Protein AF-A0A7L6N372-F1 (afdb_monomer_lite)

Structure (mmCIF, N/CA/C/O backbone):
data_AF-A0A7L6N372-F1
#
_entry.id   AF-A0A7L6N372-F1
#
loop_
_atom_site.group_PDB
_atom_site.id
_atom_site.type_symbol
_atom_site.label_atom_id
_atom_site.label_alt_id
_atom_site.label_comp_id
_atom_site.label_asym_id
_atom_site.label_entity_id
_atom_site.label_seq_id
_atom_site.pdbx_PDB_ins_code
_atom_site.Cartn_x
_atom_site.Cartn_y
_atom_site.Cartn_z
_atom_site.occupancy
_atom_site.B_iso_or_equiv
_atom_site.auth_seq_id
_atom_site.auth_comp_id
_atom_site.auth_asym_id
_atom_site.auth_atom_id
_atom_site.pdbx_PDB_model_num
ATOM 1 N N . MET A 1 1 ? 0.580 12.801 14.031 1.00 81.12 1 MET A N 1
ATOM 2 C CA . MET A 1 1 ? 0.288 11.532 13.353 1.00 81.12 1 MET A CA 1
ATOM 3 C C . MET A 1 1 ? -0.296 10.606 14.386 1.00 81.12 1 MET A C 1
ATOM 5 O O . MET A 1 1 ? 0.289 10.490 15.462 1.00 81.12 1 MET A O 1
ATOM 9 N N . ASP A 1 2 ? -1.449 10.027 14.082 1.00 89.75 2 ASP A N 1
ATOM 10 C CA . ASP A 1 2 ? -2.092 9.032 14.934 1.00 89.75 2 ASP A CA 1
ATOM 11 C C . ASP A 1 2 ? -1.169 7.848 15.263 1.00 89.75 2 ASP A C 1
ATOM 13 O O . ASP A 1 2 ? -0.276 7.496 14.483 1.00 89.75 2 ASP A O 1
ATOM 17 N N . LYS A 1 3 ? -1.394 7.213 16.420 1.00 91.50 3 LYS A N 1
ATOM 18 C CA . LYS A 1 3 ? -0.608 6.059 16.875 1.00 91.50 3 LYS A CA 1
ATOM 19 C C . LYS A 1 3 ? -0.639 4.916 15.856 1.00 91.50 3 LYS A C 1
ATOM 21 O O . LYS A 1 3 ? 0.393 4.296 15.626 1.00 91.50 3 LYS A O 1
ATOM 26 N N . THR A 1 4 ? -1.781 4.675 15.218 1.00 92.75 4 THR A N 1
ATOM 27 C CA . THR A 1 4 ? -1.955 3.639 14.194 1.00 92.75 4 THR A CA 1
ATOM 28 C C . THR A 1 4 ? -1.063 3.897 12.989 1.00 92.75 4 THR A C 1
ATOM 30 O O . THR A 1 4 ? -0.293 3.022 12.593 1.00 92.75 4 THR A O 1
ATOM 33 N N . LEU A 1 5 ? -1.112 5.11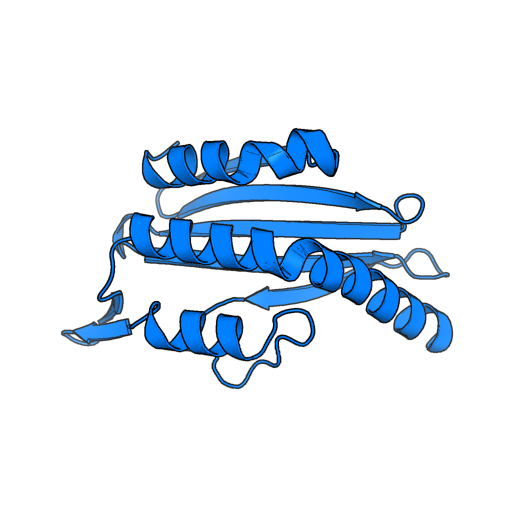2 12.430 1.00 94.31 5 LEU A N 1
ATOM 34 C CA . LEU A 1 5 ? -0.260 5.487 11.300 1.00 94.31 5 LEU A CA 1
ATOM 35 C C . LEU A 1 5 ? 1.221 5.486 11.683 1.00 94.31 5 LEU A C 1
ATOM 37 O O . LEU A 1 5 ? 2.044 5.086 10.867 1.00 94.31 5 LEU A O 1
ATOM 41 N N . LYS A 1 6 ? 1.563 5.851 12.925 1.00 95.44 6 LYS A N 1
ATOM 42 C CA . LYS A 1 6 ? 2.940 5.746 13.414 1.00 95.44 6 LYS A CA 1
ATOM 43 C C . LYS A 1 6 ? 3.426 4.296 13.475 1.00 95.44 6 LYS A C 1
ATOM 45 O O . LYS A 1 6 ? 4.528 4.011 13.025 1.00 95.44 6 LYS A O 1
ATOM 50 N N . THR A 1 7 ? 2.603 3.373 13.970 1.00 96.50 7 THR A N 1
ATOM 51 C CA . THR A 1 7 ? 2.945 1.943 13.994 1.00 96.50 7 THR A CA 1
ATOM 52 C C . THR A 1 7 ? 3.088 1.368 12.586 1.00 96.50 7 THR A C 1
ATOM 54 O O . THR A 1 7 ? 4.036 0.633 12.323 1.00 96.50 7 THR A O 1
ATOM 57 N N . ILE A 1 8 ? 2.197 1.736 11.660 1.00 96.50 8 ILE A N 1
ATOM 58 C CA . ILE A 1 8 ? 2.338 1.380 10.239 1.00 96.50 8 ILE A CA 1
ATOM 59 C C . ILE A 1 8 ? 3.651 1.935 9.683 1.00 96.50 8 ILE A C 1
ATOM 61 O O . ILE A 1 8 ? 4.338 1.235 8.937 1.00 96.50 8 ILE A O 1
ATOM 65 N N . GLU A 1 9 ? 4.007 3.168 10.061 1.00 96.06 9 GLU A N 1
ATOM 66 C CA . GLU A 1 9 ? 5.235 3.802 9.599 1.00 96.06 9 GLU A CA 1
ATOM 67 C C . GLU A 1 9 ? 6.477 2.990 9.987 1.00 96.06 9 GLU A C 1
ATOM 69 O O . GLU A 1 9 ? 7.344 2.713 9.151 1.00 96.06 9 GLU A O 1
ATOM 74 N N . ASP A 1 10 ? 6.521 2.564 11.248 1.00 96.38 10 ASP A N 1
ATOM 75 C CA . ASP A 1 10 ? 7.619 1.786 11.810 1.00 96.38 10 ASP A CA 1
ATOM 76 C C . ASP A 1 10 ? 7.700 0.384 11.163 1.00 96.38 10 ASP A C 1
ATOM 78 O O . ASP A 1 10 ? 8.781 -0.038 10.732 1.00 96.38 10 ASP A O 1
ATOM 82 N N . GLU A 1 11 ? 6.559 -0.296 10.978 1.00 97.38 11 GLU A N 1
ATOM 83 C CA . GLU A 1 11 ? 6.459 -1.608 10.308 1.00 97.38 11 GLU A CA 1
ATOM 84 C C . GLU A 1 11 ? 6.889 -1.593 8.833 1.00 97.38 11 GLU A C 1
ATOM 86 O O . GLU A 1 11 ? 7.332 -2.616 8.290 1.00 97.38 11 GLU A O 1
ATOM 91 N N . LEU A 1 12 ? 6.760 -0.442 8.168 1.00 97.06 12 LEU A N 1
ATOM 92 C CA . LEU A 1 12 ? 7.127 -0.231 6.766 1.00 97.06 12 LEU A CA 1
ATOM 93 C C . LEU A 1 12 ? 8.432 0.551 6.581 1.00 97.06 12 LEU A C 1
ATOM 95 O O . LEU A 1 12 ? 8.799 0.872 5.450 1.00 97.06 12 LEU A O 1
ATOM 99 N N . SER A 1 13 ? 9.190 0.799 7.649 1.00 96.31 13 SER A N 1
ATOM 100 C CA . SER A 1 13 ? 10.498 1.472 7.581 1.00 96.31 13 SER A CA 1
ATOM 101 C C . SER A 1 13 ? 11.488 0.786 6.624 1.00 96.31 13 SER A C 1
ATOM 103 O O . SER A 1 13 ? 12.309 1.447 5.982 1.00 96.31 13 SER A O 1
ATOM 105 N N . TRP A 1 14 ? 11.368 -0.532 6.437 1.00 97.25 14 TRP A N 1
ATOM 106 C CA . TRP A 1 14 ? 12.155 -1.293 5.462 1.00 97.25 14 TRP A CA 1
ATOM 107 C C . TRP A 1 14 ? 11.902 -0.860 4.009 1.00 97.25 14 TRP A C 1
ATOM 109 O O . TRP A 1 14 ? 12.818 -0.945 3.197 1.00 97.25 14 TRP A O 1
ATOM 119 N N . LEU A 1 15 ? 10.728 -0.314 3.659 1.00 96.75 15 LEU A N 1
ATOM 120 C CA . LEU A 1 15 ? 10.492 0.248 2.320 1.00 96.75 15 LEU A CA 1
ATOM 121 C C . LEU A 1 15 ? 11.429 1.428 2.034 1.00 96.75 15 LEU A C 1
ATOM 123 O O . LEU A 1 15 ? 11.914 1.587 0.913 1.00 96.75 15 LEU A O 1
ATOM 127 N N . ILE A 1 16 ? 11.717 2.243 3.049 1.00 95.25 16 ILE A N 1
ATOM 128 C CA . ILE A 1 16 ? 12.640 3.378 2.933 1.00 95.25 16 ILE A CA 1
ATOM 129 C C . ILE A 1 16 ? 14.062 2.855 2.718 1.00 95.25 16 ILE A C 1
ATOM 131 O O . ILE A 1 16 ? 14.760 3.302 1.808 1.00 95.25 16 ILE A O 1
ATOM 135 N N . LYS A 1 17 ? 14.475 1.868 3.518 1.00 95.38 17 LYS A N 1
ATOM 136 C CA . LYS A 1 17 ? 15.829 1.303 3.478 1.00 95.38 17 LYS A CA 1
ATOM 137 C C . LYS A 1 17 ? 16.106 0.511 2.197 1.00 95.38 17 LYS A C 1
ATOM 139 O O . LYS A 1 17 ? 17.109 0.753 1.529 1.00 95.38 17 LYS A O 1
ATOM 144 N N . ASP A 1 18 ? 15.213 -0.407 1.848 1.00 96.69 18 ASP A N 1
ATOM 145 C CA . ASP A 1 18 ? 15.469 -1.430 0.833 1.00 96.69 18 ASP A CA 1
ATOM 146 C C . ASP A 1 18 ? 14.967 -1.000 -0.553 1.00 96.69 18 ASP A C 1
ATOM 148 O O . ASP A 1 18 ? 15.546 -1.373 -1.574 1.00 96.69 18 ASP A O 1
ATOM 152 N N . TYR A 1 19 ? 13.921 -0.166 -0.600 1.00 96.06 19 TYR A N 1
ATOM 153 C CA . TYR A 1 19 ? 13.275 0.277 -1.843 1.00 96.06 19 TYR A CA 1
ATOM 154 C C . TYR A 1 19 ? 13.393 1.783 -2.086 1.00 96.06 19 TYR A C 1
ATOM 156 O O . TYR A 1 19 ? 12.834 2.290 -3.060 1.00 96.06 19 TYR A O 1
ATOM 164 N N . LYS A 1 20 ? 14.157 2.498 -1.246 1.00 95.75 20 LYS A N 1
ATOM 165 C CA . LYS A 1 20 ? 14.366 3.953 -1.337 1.00 95.75 20 LYS A CA 1
ATOM 166 C C . LYS A 1 20 ? 13.046 4.725 -1.372 1.00 95.75 20 LYS A C 1
ATOM 168 O O . LYS A 1 20 ? 12.932 5.731 -2.074 1.00 95.75 20 LYS A O 1
ATOM 173 N N . ALA A 1 21 ? 12.040 4.222 -0.656 1.00 96.88 21 ALA A N 1
ATOM 174 C CA . ALA A 1 21 ? 10.752 4.882 -0.577 1.00 96.88 21 ALA A CA 1
ATOM 175 C C . ALA A 1 21 ? 10.887 6.239 0.127 1.00 96.88 21 ALA A C 1
ATOM 177 O O . ALA A 1 21 ? 11.619 6.366 1.107 1.00 96.88 21 ALA A O 1
ATOM 178 N N . THR A 1 22 ? 10.150 7.241 -0.341 1.00 97.12 22 THR A N 1
ATOM 179 C CA . THR A 1 22 ? 9.959 8.508 0.381 1.00 97.12 22 THR A CA 1
ATOM 180 C C . THR A 1 22 ? 8.563 8.549 0.976 1.00 97.12 22 THR A C 1
ATOM 182 O O . THR A 1 22 ? 7.630 8.068 0.334 1.00 97.12 22 THR A O 1
ATOM 185 N N . THR A 1 23 ? 8.394 9.154 2.147 1.00 96.12 23 THR A N 1
ATOM 186 C CA . THR A 1 23 ? 7.090 9.259 2.811 1.00 96.12 23 THR A CA 1
ATOM 187 C C . THR A 1 23 ? 6.531 10.677 2.760 1.00 96.12 23 THR A C 1
ATOM 189 O O . THR A 1 23 ? 7.278 11.654 2.801 1.00 96.12 23 THR A O 1
ATOM 192 N N . ASP A 1 24 ? 5.207 10.800 2.668 1.00 95.50 24 ASP A N 1
ATOM 193 C CA . ASP A 1 24 ? 4.505 12.045 2.988 1.00 95.50 24 ASP A CA 1
ATOM 194 C C . ASP A 1 24 ? 3.311 11.774 3.896 1.00 95.50 24 ASP A C 1
ATOM 196 O O . ASP A 1 24 ? 2.629 10.758 3.762 1.00 95.50 24 ASP A O 1
ATOM 200 N N . TYR A 1 25 ? 3.077 12.697 4.823 1.00 96.44 25 TYR A N 1
ATOM 201 C CA . TYR A 1 25 ? 1.960 12.656 5.750 1.00 96.44 25 TYR A CA 1
ATOM 202 C C . TYR A 1 25 ? 1.113 13.916 5.587 1.00 96.44 25 TYR A C 1
ATOM 204 O O . TYR A 1 25 ? 1.636 15.035 5.560 1.00 96.44 25 TYR A O 1
ATOM 212 N N . LYS A 1 26 ? -0.205 13.738 5.496 1.00 94.44 26 LYS A N 1
ATOM 213 C CA . LYS A 1 26 ? -1.184 14.823 5.388 1.00 94.44 26 LYS A CA 1
ATOM 214 C C . LYS A 1 26 ? -2.281 14.632 6.419 1.00 94.44 26 LYS A C 1
ATOM 216 O O . LYS A 1 26 ? -2.731 13.518 6.661 1.00 94.44 26 LYS A O 1
ATOM 221 N N . PHE A 1 27 ? -2.733 15.740 6.989 1.00 93.56 27 PHE A N 1
ATOM 222 C CA . PHE A 1 27 ? -3.770 15.757 8.010 1.00 93.56 27 PHE A CA 1
ATOM 223 C C . PHE A 1 27 ? -4.851 16.771 7.652 1.00 93.56 27 PHE A C 1
ATOM 225 O O . PHE A 1 27 ? -4.546 17.918 7.320 1.00 93.56 27 PHE A O 1
ATOM 232 N N . ASN A 1 28 ? -6.112 16.364 7.765 1.00 88.38 28 ASN A N 1
ATOM 233 C CA . ASN A 1 28 ? -7.248 17.272 7.840 1.00 88.38 28 ASN A CA 1
ATOM 234 C C . ASN A 1 28 ? -8.248 16.790 8.908 1.00 88.38 28 ASN A C 1
ATOM 236 O O . ASN A 1 28 ? -8.091 15.719 9.483 1.00 88.38 28 ASN A O 1
ATOM 240 N N . LYS A 1 29 ? -9.303 17.580 9.154 1.00 85.00 29 LYS A N 1
ATOM 241 C CA . LYS A 1 29 ? -10.312 17.332 10.203 1.00 85.00 29 LYS A CA 1
ATOM 242 C C . LYS A 1 29 ? -10.985 15.946 10.145 1.00 85.00 29 LYS A C 1
ATOM 244 O O . LYS A 1 29 ? -11.530 15.509 11.153 1.00 85.00 29 LYS A O 1
ATOM 249 N N . TYR A 1 30 ? -11.010 15.292 8.987 1.00 85.06 30 TYR A N 1
ATOM 250 C CA . TYR A 1 30 ? -11.740 14.040 8.764 1.00 85.06 30 TYR A CA 1
ATOM 251 C C . TYR A 1 30 ? -10.837 12.867 8.371 1.00 85.06 30 TYR A C 1
ATOM 253 O O . TYR A 1 30 ? -11.260 11.717 8.472 1.00 85.06 30 TYR A O 1
ATOM 261 N N . LEU A 1 31 ? -9.619 13.148 7.910 1.00 90.50 31 LEU A N 1
ATOM 262 C CA . LEU A 1 31 ? -8.758 12.178 7.252 1.00 90.50 31 LEU A CA 1
ATOM 263 C C . LEU A 1 31 ? -7.289 12.461 7.565 1.00 90.50 31 LEU A C 1
ATOM 265 O O . LEU A 1 31 ? -6.788 13.562 7.317 1.00 90.50 31 LEU A O 1
ATOM 269 N N . GLU A 1 32 ? -6.586 11.429 8.021 1.00 94.62 32 GLU A N 1
ATOM 270 C CA . GLU A 1 32 ? -5.128 11.378 7.958 1.00 94.62 32 GLU A CA 1
ATOM 271 C C . GLU A 1 32 ? -4.703 10.521 6.769 1.00 94.62 32 GLU A C 1
ATOM 273 O O . GLU A 1 32 ? -5.346 9.526 6.427 1.00 94.62 32 GLU A O 1
ATOM 278 N N . THR A 1 33 ? -3.618 10.904 6.110 1.00 95.50 33 THR A N 1
ATOM 279 C CA . THR A 1 33 ? -3.056 10.145 4.997 1.00 95.50 33 THR A CA 1
ATOM 280 C C . THR A 1 33 ? -1.567 9.958 5.196 1.00 95.50 33 THR A C 1
ATOM 282 O O . THR A 1 33 ? -0.852 10.938 5.387 1.00 95.50 33 THR A O 1
ATOM 285 N N . LEU A 1 34 ? -1.107 8.713 5.102 1.00 97.12 34 LEU A N 1
ATOM 286 C CA . LEU A 1 34 ? 0.308 8.354 5.051 1.00 97.12 34 LEU A CA 1
ATOM 287 C C . LEU A 1 34 ? 0.592 7.704 3.697 1.00 97.12 34 LEU A C 1
ATOM 289 O O . LEU A 1 34 ? 0.004 6.678 3.357 1.00 97.12 34 LEU A O 1
ATOM 293 N N . ASN A 1 35 ? 1.484 8.307 2.920 1.00 97.56 35 ASN A N 1
ATOM 294 C CA . ASN A 1 35 ? 1.867 7.822 1.602 1.00 97.56 35 ASN A CA 1
ATOM 295 C C . ASN A 1 35 ? 3.322 7.353 1.605 1.00 97.56 35 ASN A C 1
ATOM 297 O O . ASN A 1 35 ? 4.196 8.064 2.096 1.00 97.56 35 ASN A O 1
ATOM 301 N N . TYR A 1 36 ? 3.590 6.221 0.960 1.00 98.12 36 TYR A N 1
ATOM 302 C CA . TYR A 1 36 ? 4.932 5.783 0.574 1.00 98.12 36 TYR A CA 1
ATOM 303 C C . TYR A 1 36 ? 5.073 5.855 -0.933 1.00 98.12 36 TYR A C 1
ATOM 305 O O . TYR A 1 36 ? 4.272 5.253 -1.638 1.00 98.12 36 TYR A O 1
ATOM 313 N N . HIS A 1 37 ? 6.113 6.519 -1.428 1.00 97.94 37 HIS A N 1
ATOM 314 C CA . HIS A 1 37 ? 6.395 6.654 -2.856 1.00 97.94 37 HIS A CA 1
ATOM 315 C C . HIS A 1 37 ? 7.660 5.903 -3.217 1.00 97.94 37 HIS A C 1
ATOM 317 O O . HIS A 1 37 ? 8.722 6.185 -2.668 1.00 97.94 37 HIS A O 1
ATOM 323 N N . ILE A 1 38 ? 7.566 5.013 -4.196 1.00 97.75 38 ILE A N 1
ATOM 324 C CA . ILE A 1 38 ? 8.703 4.300 -4.771 1.00 97.75 38 ILE A CA 1
ATOM 325 C C . ILE A 1 38 ? 8.777 4.667 -6.247 1.00 97.75 38 ILE A C 1
ATOM 327 O O . ILE A 1 38 ? 7.868 4.373 -7.024 1.00 97.75 38 ILE A O 1
ATOM 331 N N . VAL A 1 39 ? 9.872 5.310 -6.645 1.00 96.94 39 VAL A N 1
ATOM 332 C CA . VAL A 1 39 ? 10.112 5.702 -8.037 1.00 96.94 39 VAL A CA 1
ATOM 333 C C . VAL A 1 39 ? 11.180 4.799 -8.638 1.00 96.94 39 VAL A C 1
ATOM 335 O O . VAL A 1 39 ? 12.306 4.740 -8.148 1.00 96.94 39 VAL A O 1
ATOM 338 N N . TYR A 1 40 ? 10.843 4.114 -9.727 1.00 95.00 40 TYR A N 1
ATOM 339 C CA . TYR A 1 40 ? 11.726 3.144 -10.375 1.00 95.00 40 TYR A CA 1
ATOM 340 C C . TYR A 1 40 ? 11.584 3.181 -11.907 1.00 95.00 40 TYR A C 1
ATOM 342 O O . TYR A 1 40 ? 10.941 4.074 -12.464 1.00 95.00 40 TYR A O 1
ATOM 350 N N . GLU A 1 41 ? 12.303 2.297 -12.609 1.00 92.25 41 GLU A N 1
ATOM 351 C CA . GLU A 1 41 ? 12.393 2.276 -14.082 1.00 92.25 41 GLU A CA 1
ATOM 352 C C . GLU A 1 41 ? 12.763 3.643 -14.688 1.00 92.25 41 GLU A C 1
ATOM 354 O O . GLU A 1 41 ? 12.043 4.201 -15.513 1.00 92.25 41 GLU A O 1
ATOM 359 N N . LYS A 1 42 ? 13.891 4.229 -14.259 1.00 91.00 42 LYS A N 1
ATOM 360 C CA . LYS A 1 42 ? 14.355 5.555 -14.726 1.00 91.00 42 LYS A CA 1
ATOM 361 C C . LYS A 1 42 ? 13.287 6.655 -14.569 1.00 91.00 42 LYS A C 1
ATOM 363 O O . LYS A 1 42 ? 13.139 7.506 -15.444 1.00 91.00 42 LYS A O 1
ATOM 368 N N . LYS A 1 43 ? 12.559 6.640 -13.444 1.00 90.31 43 LYS A N 1
ATOM 369 C CA . LYS A 1 43 ? 11.472 7.581 -13.114 1.00 90.31 43 LYS A CA 1
ATOM 370 C C . LYS A 1 43 ? 10.251 7.489 -14.037 1.00 90.31 43 LYS A C 1
ATOM 372 O O . LYS A 1 43 ? 9.518 8.463 -14.175 1.00 90.31 43 LYS A O 1
ATOM 377 N N . LYS A 1 44 ? 10.041 6.339 -14.683 1.00 93.75 44 LYS A N 1
ATOM 378 C CA . LYS A 1 44 ? 8.855 6.091 -15.516 1.00 93.75 44 LYS A CA 1
ATOM 379 C C . LYS A 1 44 ? 7.687 5.506 -14.738 1.00 93.75 44 LYS A C 1
ATOM 381 O O . LYS A 1 44 ? 6.581 5.512 -15.257 1.00 93.75 44 LYS A O 1
ATOM 386 N N . ILE A 1 45 ? 7.933 4.961 -13.551 1.00 96.56 45 ILE A N 1
ATOM 387 C CA . ILE A 1 45 ? 6.881 4.412 -12.703 1.00 96.56 45 ILE A CA 1
ATOM 388 C C . ILE A 1 45 ? 7.050 4.992 -11.309 1.00 96.56 45 ILE A C 1
ATOM 390 O O . ILE A 1 45 ? 8.137 4.918 -10.725 1.00 96.56 45 ILE A O 1
ATOM 394 N N . LYS A 1 46 ? 5.965 5.549 -10.785 1.00 97.81 46 LYS A N 1
ATOM 395 C CA . LYS A 1 46 ? 5.821 5.937 -9.391 1.00 97.81 46 LYS A CA 1
ATOM 396 C C . LYS A 1 46 ? 4.737 5.059 -8.770 1.00 97.81 46 LYS A C 1
ATOM 398 O O . LYS A 1 46 ? 3.569 5.154 -9.123 1.00 97.81 46 LYS A O 1
ATOM 403 N N . LEU A 1 47 ? 5.155 4.183 -7.865 1.00 98.25 47 LEU A N 1
ATOM 404 C CA . LEU A 1 47 ? 4.281 3.355 -7.042 1.00 98.25 47 LEU A CA 1
ATOM 405 C C . LEU A 1 47 ? 3.991 4.093 -5.737 1.00 98.25 47 LEU A C 1
ATOM 407 O O . LEU A 1 47 ? 4.919 4.613 -5.115 1.00 98.25 47 LEU A O 1
ATOM 411 N N . ILE A 1 48 ? 2.727 4.126 -5.328 1.00 98.31 48 ILE A N 1
ATOM 412 C CA . ILE A 1 48 ? 2.283 4.781 -4.102 1.00 98.31 48 ILE A CA 1
ATOM 413 C C . ILE A 1 48 ? 1.489 3.787 -3.256 1.00 98.31 48 ILE A C 1
ATOM 415 O O . ILE A 1 48 ? 0.483 3.252 -3.719 1.00 98.31 48 ILE A O 1
ATOM 419 N N . PHE A 1 49 ? 1.917 3.568 -2.013 1.00 98.06 49 PHE A N 1
ATOM 420 C CA . PHE A 1 49 ? 1.077 2.953 -0.983 1.00 98.06 49 PHE A CA 1
ATOM 421 C C . PHE A 1 49 ? 0.444 4.065 -0.164 1.00 98.06 49 PHE A C 1
ATOM 423 O O . PHE A 1 49 ? 1.150 4.779 0.545 1.00 98.06 49 PHE A O 1
ATOM 430 N N . GLN A 1 50 ? -0.865 4.234 -0.292 1.00 97.38 50 GLN A N 1
ATOM 431 C CA . GLN A 1 50 ? -1.612 5.296 0.365 1.00 97.38 50 GLN A CA 1
ATOM 432 C C . GLN A 1 50 ? -2.515 4.708 1.446 1.00 97.38 50 GLN A C 1
ATOM 434 O O . GLN A 1 50 ? -3.501 4.039 1.143 1.00 97.38 50 GLN A O 1
ATOM 439 N N . PHE A 1 51 ? -2.187 4.993 2.701 1.00 95.69 51 PHE A N 1
ATOM 440 C CA . PHE A 1 51 ? -3.007 4.679 3.862 1.00 95.69 51 PHE A CA 1
ATOM 441 C C . PHE A 1 51 ? -3.925 5.859 4.164 1.00 95.69 51 PHE A C 1
ATOM 443 O O . PHE A 1 51 ? -3.452 6.971 4.389 1.00 95.69 51 PHE A O 1
ATOM 450 N N . LEU A 1 52 ? -5.230 5.613 4.164 1.00 93.50 52 LEU A N 1
ATOM 451 C CA . LEU A 1 52 ? -6.293 6.584 4.400 1.00 93.50 52 LEU A CA 1
ATOM 452 C C . LEU A 1 52 ? -6.964 6.248 5.726 1.00 93.50 52 LEU A C 1
ATOM 454 O O . LEU A 1 52 ? -7.702 5.268 5.804 1.00 93.50 52 LEU A O 1
ATOM 458 N N . MET A 1 53 ? -6.699 7.038 6.763 1.00 91.50 53 MET A N 1
ATOM 459 C CA . MET A 1 53 ? -7.246 6.816 8.097 1.00 91.50 53 MET A CA 1
ATOM 460 C C . MET A 1 53 ? -8.383 7.793 8.379 1.00 91.50 53 MET A C 1
ATOM 462 O O . MET A 1 53 ? -8.175 9.003 8.492 1.00 91.50 53 MET A O 1
ATOM 466 N N . MET A 1 54 ? -9.590 7.257 8.514 1.00 88.38 54 MET A N 1
ATOM 467 C CA . MET A 1 54 ? -10.800 8.004 8.838 1.00 88.38 54 MET A CA 1
ATOM 468 C C . MET A 1 54 ? -11.052 7.883 10.338 1.00 88.38 54 MET A C 1
ATOM 470 O O . MET A 1 54 ? -11.580 6.876 10.802 1.00 88.38 54 MET A O 1
ATOM 474 N N . GLN A 1 55 ? -10.650 8.904 11.102 1.00 79.94 55 GLN A N 1
ATOM 475 C CA . GLN A 1 55 ? -10.688 8.868 12.571 1.00 79.94 55 GLN A CA 1
ATOM 476 C C . GLN A 1 55 ? -12.099 8.625 13.124 1.00 79.94 55 GLN A C 1
ATOM 478 O O . GLN A 1 55 ? -12.272 7.820 14.027 1.00 79.94 55 GLN A O 1
ATOM 483 N N . LYS A 1 56 ? -13.115 9.303 12.574 1.00 79.81 56 LYS A N 1
ATOM 484 C CA . LYS A 1 56 ? -14.499 9.201 13.070 1.00 79.81 56 LYS A CA 1
ATOM 485 C C . LYS A 1 56 ? -15.152 7.853 12.795 1.00 79.81 56 LYS A C 1
ATOM 487 O O . LYS A 1 56 ? -15.956 7.400 13.594 1.00 79.81 56 LYS A O 1
ATOM 492 N N . GLU A 1 57 ? -14.810 7.255 11.662 1.00 76.44 57 GLU A N 1
ATOM 493 C CA . GLU A 1 57 ? -15.347 5.963 11.230 1.00 76.44 57 GLU A CA 1
ATOM 494 C C . GLU A 1 57 ? -14.500 4.795 11.751 1.00 76.44 57 GLU A C 1
ATOM 496 O O . GLU A 1 57 ? -14.710 3.661 11.330 1.00 76.44 57 GLU A O 1
ATOM 501 N N . GLU A 1 58 ? -13.485 5.088 12.576 1.00 82.19 58 GLU A N 1
ATOM 502 C CA . GLU A 1 58 ? -12.510 4.131 13.108 1.00 82.19 58 GLU A CA 1
ATOM 503 C C . GLU A 1 58 ? -12.036 3.124 12.050 1.00 82.19 58 GLU A C 1
ATOM 505 O O . GLU A 1 58 ? -11.928 1.921 12.280 1.00 82.19 58 GLU A O 1
ATOM 510 N N . SER A 1 59 ? -11.739 3.630 10.851 1.00 86.12 59 SER A N 1
ATOM 511 C CA . SER A 1 59 ? -11.358 2.798 9.711 1.00 86.12 59 SER A CA 1
ATOM 512 C C . SER A 1 59 ? -10.098 3.292 9.013 1.00 86.12 59 SER A C 1
ATOM 514 O O . SER A 1 59 ? -9.723 4.466 9.076 1.00 86.12 59 SER A O 1
ATOM 516 N N . LEU A 1 60 ? -9.426 2.350 8.363 1.00 89.88 60 LEU A N 1
ATOM 517 C CA . LEU A 1 60 ? -8.203 2.512 7.607 1.00 89.88 60 LEU A CA 1
ATOM 518 C C . LEU A 1 60 ? -8.343 1.763 6.279 1.00 89.88 60 LEU A C 1
ATOM 520 O O . LEU A 1 60 ? -8.700 0.585 6.230 1.00 89.88 60 LEU A O 1
ATOM 524 N N . VAL A 1 61 ? -8.015 2.442 5.187 1.00 89.81 61 VAL A N 1
ATOM 525 C CA . VAL A 1 61 ? -8.010 1.865 3.839 1.00 89.81 61 VAL A CA 1
ATOM 526 C C . VAL A 1 61 ? -6.619 2.002 3.240 1.00 89.81 61 VAL A C 1
ATOM 528 O O . VAL A 1 61 ? -6.004 3.061 3.349 1.00 89.81 61 VAL A O 1
ATOM 531 N N . LEU A 1 62 ? -6.136 0.957 2.570 1.00 93.06 62 LEU A N 1
ATOM 532 C CA . LEU A 1 62 ? -4.927 1.017 1.753 1.00 93.06 62 LEU A CA 1
ATOM 533 C C . LEU A 1 62 ? -5.303 1.116 0.271 1.00 93.06 62 LEU A C 1
ATOM 535 O O . LEU A 1 62 ? -6.126 0.352 -0.226 1.00 93.06 62 LEU A O 1
ATOM 539 N N . LYS A 1 63 ? -4.651 2.016 -0.462 1.00 95.25 63 LYS A N 1
ATOM 540 C CA . LYS A 1 63 ? -4.625 2.014 -1.926 1.00 95.25 63 LYS A CA 1
ATOM 541 C C . LYS A 1 63 ? -3.216 1.743 -2.434 1.00 95.25 63 LYS A C 1
ATOM 543 O O . LYS A 1 63 ? -2.260 2.360 -1.965 1.00 95.25 63 LYS A O 1
ATOM 548 N N . ILE A 1 64 ? -3.107 0.878 -3.436 1.00 96.94 64 ILE A N 1
ATOM 549 C CA . ILE A 1 64 ? -1.903 0.727 -4.254 1.00 96.94 64 ILE A CA 1
ATOM 550 C C . ILE A 1 64 ? -2.137 1.501 -5.546 1.00 96.94 64 ILE A C 1
ATOM 552 O O . ILE A 1 64 ? -3.071 1.201 -6.287 1.00 96.94 64 ILE A O 1
ATOM 556 N N . ILE A 1 65 ? -1.316 2.512 -5.808 1.00 97.81 65 ILE A N 1
ATOM 557 C CA . ILE A 1 65 ? -1.471 3.396 -6.965 1.00 97.81 65 ILE A CA 1
ATOM 558 C C . ILE A 1 65 ? -0.218 3.312 -7.828 1.00 97.81 65 ILE A C 1
ATOM 560 O O . ILE A 1 65 ? 0.897 3.408 -7.314 1.00 97.81 65 ILE A O 1
ATOM 564 N N . TYR A 1 66 ? -0.395 3.178 -9.137 1.00 97.88 66 TYR A N 1
ATOM 565 C CA . TYR A 1 66 ? 0.680 3.302 -10.113 1.00 97.88 66 TYR A CA 1
ATOM 566 C C . TYR A 1 66 ? 0.443 4.539 -10.965 1.00 97.88 66 TYR A C 1
ATOM 568 O O . TYR A 1 66 ? -0.591 4.659 -11.610 1.00 97.88 66 TYR A O 1
ATOM 576 N N . ASP A 1 67 ? 1.424 5.429 -10.985 1.00 97.06 67 ASP A N 1
ATOM 577 C CA . ASP A 1 67 ? 1.542 6.521 -11.943 1.00 97.06 67 ASP A CA 1
ATOM 578 C C . ASP A 1 67 ? 2.621 6.128 -12.960 1.00 97.06 67 ASP A C 1
ATOM 580 O O . ASP A 1 67 ? 3.812 6.015 -12.632 1.00 97.06 67 ASP A O 1
ATOM 584 N N . VAL A 1 68 ? 2.172 5.785 -14.167 1.00 96.50 68 VAL A N 1
ATOM 585 C CA . VAL A 1 68 ? 2.981 5.182 -15.226 1.00 96.50 68 VAL A CA 1
ATOM 586 C C . VAL A 1 68 ? 3.132 6.170 -16.371 1.00 96.50 68 VAL A C 1
ATOM 588 O O . VAL A 1 68 ? 2.169 6.525 -17.039 1.00 96.50 68 VAL A O 1
ATOM 591 N N . LYS A 1 69 ? 4.373 6.561 -16.648 1.00 93.25 69 LYS A N 1
ATOM 592 C CA . LYS A 1 69 ? 4.699 7.502 -17.714 1.00 93.25 69 LYS A CA 1
ATOM 593 C C . LYS A 1 69 ? 4.951 6.799 -19.039 1.00 93.25 69 LYS A C 1
ATOM 595 O O . LYS A 1 69 ? 5.933 6.056 -19.142 1.00 93.25 69 LYS A O 1
ATOM 600 N N . ASP A 1 70 ? 4.150 7.067 -20.061 1.00 88.06 70 ASP A N 1
ATOM 601 C CA . ASP A 1 70 ? 4.244 6.428 -21.375 1.00 88.06 70 ASP A CA 1
ATOM 602 C C . ASP A 1 70 ? 5.424 6.929 -22.246 1.00 88.06 70 ASP A C 1
ATOM 604 O O . ASP A 1 70 ? 6.395 7.516 -21.751 1.00 88.06 70 ASP A O 1
ATOM 608 N N . ALA A 1 71 ? 5.457 6.534 -23.527 1.00 84.75 71 ALA A N 1
ATOM 609 C CA . ALA A 1 71 ? 6.514 6.938 -24.461 1.00 84.75 71 ALA A CA 1
ATOM 610 C C . ALA A 1 71 ? 6.410 8.420 -24.868 1.00 84.75 71 ALA A C 1
ATOM 612 O O . ALA A 1 71 ? 7.441 9.064 -25.075 1.00 84.75 71 ALA A O 1
ATOM 613 N N . GLN A 1 72 ? 5.190 8.956 -24.904 1.00 86.62 72 GLN A N 1
ATOM 614 C CA . GLN A 1 72 ? 4.863 10.343 -25.230 1.00 86.62 72 GLN A CA 1
ATOM 615 C C . GLN A 1 72 ? 5.001 11.285 -24.026 1.00 86.62 72 GLN A C 1
ATOM 617 O O . GLN A 1 72 ? 4.920 12.500 -24.177 1.00 86.62 72 GLN A O 1
ATOM 622 N N . ARG A 1 73 ? 5.356 10.736 -22.855 1.00 83.94 73 ARG A N 1
ATOM 623 C CA . ARG A 1 73 ? 5.524 11.423 -21.567 1.00 83.94 73 ARG A CA 1
ATOM 624 C C . ARG A 1 73 ? 4.203 11.773 -20.879 1.00 83.94 73 ARG A C 1
ATOM 626 O O . ARG A 1 73 ? 4.250 12.570 -19.940 1.00 83.94 73 ARG A O 1
ATOM 633 N N . GLU A 1 74 ? 3.102 11.147 -21.274 1.00 89.94 74 GLU A N 1
ATOM 634 C CA . GLU A 1 74 ? 1.823 11.235 -20.572 1.00 89.94 74 GLU A CA 1
ATOM 635 C C . GLU A 1 74 ? 1.805 10.287 -19.370 1.00 89.94 74 GLU A C 1
ATOM 637 O O . GLU A 1 74 ? 2.510 9.274 -19.349 1.00 89.94 74 GLU A O 1
ATOM 642 N N . ASN A 1 75 ? 1.038 10.651 -18.344 1.00 92.88 75 ASN A N 1
ATOM 643 C CA . ASN A 1 75 ? 0.932 9.900 -17.098 1.00 92.88 75 ASN A CA 1
ATOM 644 C C . ASN A 1 75 ? -0.399 9.148 -17.052 1.00 92.88 75 ASN A C 1
ATOM 646 O O . ASN A 1 75 ? -1.460 9.753 -17.194 1.00 92.88 75 ASN A O 1
ATOM 650 N N . HIS A 1 76 ? -0.326 7.851 -16.771 1.00 95.25 76 HIS A N 1
ATOM 651 C CA . HIS A 1 76 ? -1.469 6.952 -16.661 1.00 95.25 76 HIS A CA 1
ATOM 652 C C . HIS A 1 76 ? -1.599 6.474 -15.217 1.00 95.25 76 HIS A C 1
ATOM 654 O O . HIS A 1 76 ? -0.672 5.866 -14.674 1.00 95.25 76 HIS A O 1
ATOM 660 N N . LEU A 1 77 ? -2.738 6.780 -14.590 1.00 96.25 77 LEU A N 1
ATOM 661 C CA . LEU A 1 77 ? -3.012 6.455 -13.191 1.00 96.25 77 LEU A CA 1
ATOM 662 C C . LEU A 1 77 ? -3.845 5.179 -13.069 1.00 96.25 77 LEU A C 1
ATOM 664 O O . LEU A 1 77 ? -4.941 5.080 -13.615 1.00 96.25 77 LEU A O 1
ATOM 668 N N . TYR A 1 78 ? -3.340 4.238 -12.276 1.00 95.62 78 TYR A N 1
ATOM 669 C CA . TYR A 1 78 ? -3.997 2.979 -11.950 1.00 95.62 78 TYR A CA 1
ATOM 670 C C . TYR A 1 78 ? -4.158 2.856 -10.438 1.00 95.62 78 TYR A C 1
ATOM 672 O O . TYR A 1 78 ? -3.160 2.755 -9.724 1.00 95.62 78 TYR A O 1
ATOM 680 N N . GLU A 1 79 ? -5.397 2.853 -9.943 1.00 94.62 79 GLU A N 1
ATOM 681 C CA . GLU A 1 79 ? -5.703 2.755 -8.512 1.00 94.62 79 GLU A CA 1
ATOM 68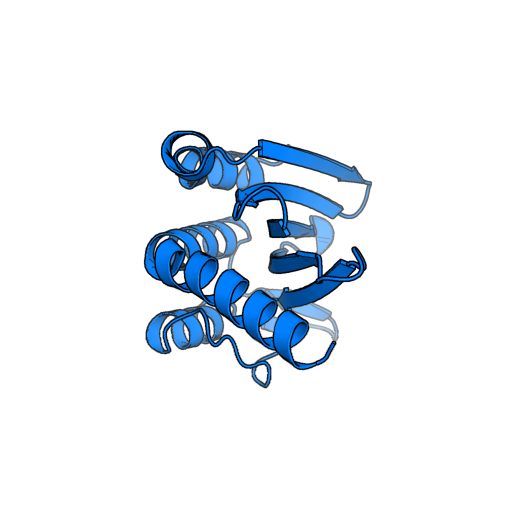2 C C . GLU A 1 79 ?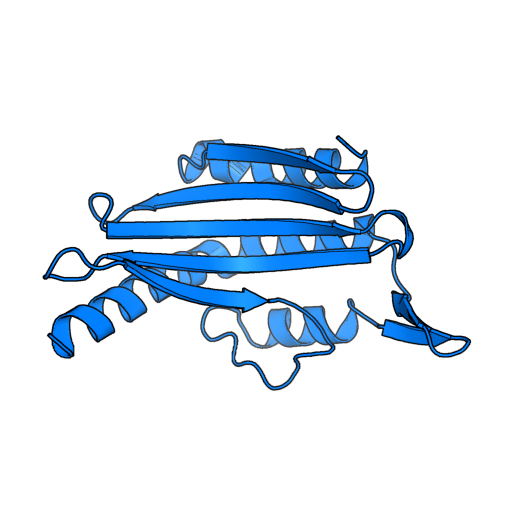 -6.319 1.405 -8.145 1.00 94.62 79 GLU A C 1
ATOM 684 O O . GLU A 1 79 ? -7.333 0.994 -8.706 1.00 94.62 79 GLU A O 1
ATOM 689 N N . PHE A 1 80 ? -5.753 0.767 -7.123 1.00 93.50 80 PHE A N 1
ATOM 690 C CA . PHE A 1 80 ? -6.218 -0.502 -6.579 1.00 93.50 80 PHE A CA 1
ATOM 691 C C . PHE A 1 80 ? -6.480 -0.353 -5.075 1.00 93.50 80 PHE A C 1
ATOM 693 O O . PHE A 1 80 ? -5.555 -0.472 -4.264 1.00 93.50 80 PHE A O 1
ATOM 700 N N . PRO A 1 81 ? -7.716 -0.010 -4.676 1.00 90.31 81 PRO A N 1
ATOM 701 C CA . PRO A 1 81 ? -8.097 0.049 -3.272 1.00 90.31 81 PRO A CA 1
ATOM 702 C C . PRO A 1 81 ? -8.245 -1.363 -2.697 1.00 90.31 81 PRO A C 1
ATOM 704 O O . PRO A 1 81 ? -9.005 -2.172 -3.222 1.00 90.31 81 PRO A O 1
ATOM 707 N N . LEU A 1 82 ? -7.569 -1.637 -1.585 1.00 87.62 82 LEU A N 1
ATOM 708 C CA . LEU A 1 82 ? -7.745 -2.862 -0.814 1.00 87.62 82 LEU A CA 1
ATOM 709 C C . LEU A 1 82 ? -8.914 -2.638 0.146 1.00 87.62 82 LEU A C 1
ATOM 711 O O . LEU A 1 82 ? -8.795 -1.920 1.136 1.00 87.62 82 LEU A O 1
ATOM 715 N N . SER A 1 83 ? -10.073 -3.194 -0.196 1.00 73.44 83 SER A N 1
ATOM 716 C CA . SER A 1 83 ? -11.297 -3.079 0.597 1.00 73.44 83 SER A CA 1
ATOM 717 C C . SER A 1 83 ? -12.215 -4.265 0.334 1.00 73.44 83 SER A C 1
ATOM 719 O O . SER A 1 83 ? -12.418 -4.646 -0.819 1.00 73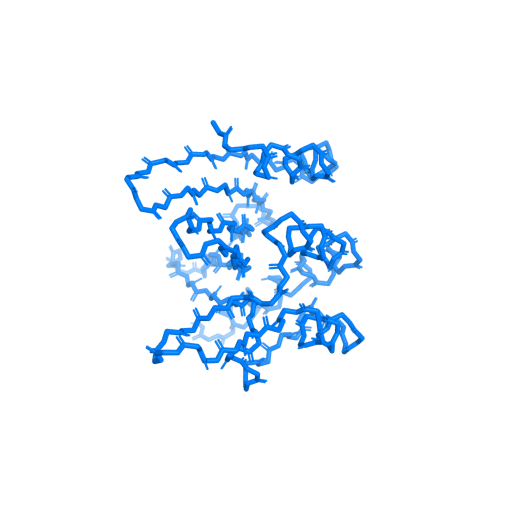.44 83 SER A O 1
ATOM 721 N N . LYS A 1 84 ? -12.852 -4.788 1.389 1.00 68.38 84 LYS A N 1
ATOM 722 C CA . LYS A 1 84 ? -13.854 -5.856 1.271 1.00 68.38 84 LYS A CA 1
ATOM 723 C C . LYS A 1 84 ? -15.077 -5.446 0.445 1.00 68.38 84 LYS A C 1
ATOM 725 O O . LYS A 1 84 ? -15.606 -6.270 -0.289 1.00 68.38 84 LYS A O 1
ATOM 730 N N . ILE A 1 85 ? -15.480 -4.172 0.493 1.00 65.50 85 ILE A N 1
ATOM 731 C CA . ILE A 1 85 ? -16.643 -3.639 -0.250 1.00 65.50 85 ILE A CA 1
ATOM 732 C C . ILE A 1 85 ? -16.408 -3.686 -1.769 1.00 65.50 85 ILE A C 1
ATOM 734 O O . ILE A 1 85 ? -17.348 -3.672 -2.559 1.00 65.50 85 ILE A O 1
ATOM 738 N N . ARG A 1 86 ? -15.144 -3.752 -2.198 1.00 68.50 86 ARG A N 1
ATOM 739 C CA . ARG A 1 86 ? -14.751 -3.793 -3.607 1.00 68.50 86 ARG A CA 1
ATOM 740 C C . ARG A 1 86 ? -14.232 -5.175 -4.015 1.00 68.50 86 ARG A C 1
ATOM 742 O O . ARG A 1 86 ? -13.257 -5.261 -4.750 1.00 68.50 86 ARG A O 1
ATOM 749 N N . SER A 1 87 ? -14.909 -6.241 -3.583 1.00 65.56 87 SER A N 1
ATOM 750 C CA . SER A 1 87 ? -14.557 -7.642 -3.889 1.00 65.56 87 SER A CA 1
ATOM 751 C C . SER A 1 87 ? -14.441 -7.975 -5.375 1.00 65.56 87 SER A C 1
ATOM 753 O O . SER A 1 87 ? -13.757 -8.921 -5.736 1.00 65.56 87 SER A O 1
ATOM 755 N N . ASN A 1 88 ? -15.084 -7.196 -6.245 1.00 74.12 88 ASN A N 1
ATOM 756 C CA . ASN A 1 88 ? -15.048 -7.427 -7.690 1.00 74.12 88 ASN A CA 1
ATOM 757 C C . ASN A 1 88 ? -13.815 -6.807 -8.374 1.00 74.12 88 ASN A C 1
ATOM 759 O O . ASN A 1 88 ? -13.694 -6.899 -9.593 1.00 74.12 88 ASN A O 1
ATOM 763 N N . ILE A 1 89 ? -12.937 -6.119 -7.634 1.00 78.69 89 ILE A N 1
ATOM 764 C CA . ILE A 1 89 ? -11.696 -5.573 -8.190 1.00 78.69 89 ILE A CA 1
ATOM 765 C C . ILE A 1 89 ? -10.636 -6.668 -8.216 1.00 78.69 89 ILE A C 1
ATOM 767 O O . ILE A 1 89 ? -10.254 -7.199 -7.178 1.00 78.69 89 ILE A O 1
ATOM 771 N N . GLU A 1 90 ? -10.106 -6.946 -9.404 1.00 84.69 90 GLU A N 1
ATOM 772 C CA . GLU A 1 90 ? -8.929 -7.795 -9.545 1.00 84.69 90 GLU A CA 1
ATOM 773 C C . GLU A 1 90 ? -7.694 -7.095 -8.962 1.00 84.69 90 GLU A C 1
ATOM 775 O O . GLU A 1 90 ? -7.365 -5.957 -9.316 1.00 84.69 90 GLU A O 1
ATOM 780 N N . LEU A 1 91 ? -6.980 -7.805 -8.089 1.00 90.25 91 LEU A N 1
ATOM 781 C CA . LEU A 1 91 ? -5.700 -7.386 -7.520 1.00 90.25 91 LEU A CA 1
ATOM 782 C C . LEU A 1 91 ? -4.587 -8.298 -8.060 1.00 90.25 91 LEU A C 1
ATOM 784 O O . LEU A 1 91 ? -4.025 -9.086 -7.307 1.00 90.25 91 LEU A O 1
ATOM 788 N N . PRO A 1 92 ? -4.230 -8.208 -9.356 1.00 90.44 92 PRO A N 1
ATOM 789 C CA . PRO A 1 92 ? -3.335 -9.169 -10.020 1.00 90.44 92 PRO A CA 1
ATOM 790 C C . PRO A 1 92 ? -1.903 -9.189 -9.463 1.00 90.44 92 PRO A C 1
ATOM 792 O O . PRO A 1 92 ? -1.109 -10.063 -9.797 1.00 90.44 92 PRO A O 1
ATOM 795 N N . MET A 1 93 ? -1.552 -8.198 -8.646 1.00 95.06 93 MET A N 1
ATOM 796 C CA . MET A 1 93 ? -0.263 -8.077 -7.973 1.00 95.06 93 MET A CA 1
ATOM 797 C C . MET A 1 93 ? -0.256 -8.616 -6.537 1.00 95.06 93 MET A C 1
ATOM 799 O O . MET A 1 93 ? 0.775 -8.524 -5.873 1.00 95.06 93 MET A O 1
ATOM 803 N N . ILE A 1 94 ? -1.395 -9.104 -6.045 1.00 94.06 94 ILE A N 1
ATOM 804 C CA . ILE A 1 94 ? -1.567 -9.694 -4.719 1.00 94.06 94 ILE A CA 1
ATOM 805 C C . ILE A 1 94 ? -1.976 -11.152 -4.919 1.00 94.06 94 ILE A C 1
ATOM 807 O O . ILE A 1 94 ? -2.843 -11.450 -5.734 1.00 94.06 94 ILE A O 1
ATOM 811 N N . ASN A 1 95 ? -1.336 -12.072 -4.201 1.00 92.25 95 ASN A N 1
ATOM 812 C CA . ASN A 1 95 ? -1.701 -13.483 -4.284 1.00 92.25 95 ASN A CA 1
ATOM 813 C C . ASN A 1 95 ? -3.103 -13.753 -3.698 1.00 92.25 95 ASN A C 1
ATOM 815 O O . ASN A 1 95 ? -3.560 -13.043 -2.801 1.00 92.25 95 ASN A O 1
ATOM 819 N N . ASP A 1 96 ? -3.748 -14.826 -4.159 1.00 89.69 96 ASP A N 1
ATOM 820 C CA . ASP A 1 96 ? -5.124 -15.174 -3.774 1.00 89.69 96 ASP A CA 1
ATOM 821 C C . ASP A 1 96 ? -5.307 -15.347 -2.260 1.00 89.69 96 ASP A C 1
ATOM 823 O O . ASP A 1 96 ? -6.334 -14.949 -1.715 1.00 89.69 96 ASP A O 1
ATOM 827 N N . TYR A 1 97 ? -4.303 -15.892 -1.562 1.00 90.75 97 TYR A N 1
ATOM 828 C CA . TYR A 1 97 ? -4.347 -16.052 -0.107 1.00 90.75 97 TYR A CA 1
ATOM 829 C C . TYR A 1 97 ? -4.444 -14.694 0.603 1.00 90.75 97 TYR A C 1
ATOM 831 O O . TYR A 1 97 ? -5.264 -14.521 1.502 1.00 90.75 97 TYR A O 1
ATOM 839 N N . ASP A 1 98 ? -3.628 -13.716 0.209 1.00 91.31 98 ASP A N 1
ATOM 840 C CA . ASP A 1 98 ? -3.641 -12.385 0.815 1.00 91.31 98 ASP A CA 1
ATOM 841 C C . ASP A 1 98 ? -4.869 -11.572 0.362 1.00 91.31 98 ASP A C 1
ATOM 843 O O . ASP A 1 98 ? -5.398 -10.798 1.159 1.00 91.31 98 ASP A O 1
ATOM 847 N N . CYS A 1 99 ? -5.385 -11.792 -0.855 1.00 88.12 99 CYS A N 1
ATOM 848 C CA . CYS A 1 99 ? -6.689 -11.273 -1.285 1.00 88.12 99 CYS A CA 1
ATOM 849 C C . CYS A 1 99 ? -7.812 -11.786 -0.376 1.00 88.12 99 CYS A C 1
ATOM 851 O O . CYS A 1 99 ? -8.570 -10.992 0.182 1.00 88.12 99 CYS A O 1
ATOM 853 N N . GLN A 1 100 ? -7.875 -13.102 -0.161 1.00 85.50 100 GLN A N 1
ATOM 854 C CA . GLN A 1 100 ? -8.850 -13.714 0.736 1.00 85.50 100 GLN A CA 1
ATOM 855 C C . GLN A 1 100 ? -8.689 -13.184 2.161 1.00 85.50 100 GLN A C 1
ATOM 857 O O . GLN A 1 100 ? -9.666 -12.791 2.785 1.00 85.50 100 GLN A O 1
ATOM 862 N N . ARG A 1 101 ? -7.454 -13.054 2.652 1.00 86.38 101 ARG A N 1
ATOM 863 C CA . ARG A 1 101 ? -7.177 -12.488 3.975 1.00 86.38 101 ARG A CA 1
ATOM 864 C C . ARG A 1 101 ? -7.667 -11.048 4.119 1.00 86.38 101 ARG A C 1
ATOM 866 O O . ARG A 1 101 ? -8.170 -10.692 5.180 1.00 86.38 101 ARG A O 1
ATOM 873 N N . ILE A 1 102 ? -7.530 -10.212 3.089 1.00 85.31 102 ILE A N 1
ATOM 874 C CA . ILE A 1 102 ? -8.116 -8.864 3.092 1.00 85.31 102 ILE A CA 1
ATOM 875 C C . ILE A 1 102 ? -9.639 -8.969 3.218 1.00 85.31 102 ILE A C 1
ATOM 877 O O . ILE A 1 102 ? -10.219 -8.241 4.015 1.00 85.31 102 ILE A O 1
ATOM 881 N N . HIS A 1 103 ? -10.290 -9.882 2.497 1.00 80.19 103 HIS A N 1
ATOM 882 C CA . HIS A 1 103 ? -11.739 -10.087 2.597 1.00 80.19 103 HIS A CA 1
ATOM 883 C C . HIS A 1 103 ? -12.201 -10.647 3.947 1.00 80.19 103 HIS A C 1
ATOM 885 O O . HIS A 1 103 ? -13.263 -10.253 4.433 1.00 80.19 103 HIS A O 1
ATOM 891 N N . ASP A 1 104 ? -11.408 -11.524 4.553 1.00 78.38 104 ASP A N 1
ATOM 892 C CA . ASP A 1 104 ? -11.733 -12.174 5.820 1.00 78.38 104 ASP A CA 1
ATOM 893 C C . ASP A 1 104 ? -11.501 -11.238 7.011 1.00 78.38 104 ASP A C 1
ATOM 895 O O . ASP A 1 104 ? -12.315 -11.195 7.929 1.00 78.38 104 ASP A O 1
ATOM 899 N N . VAL A 1 105 ? -10.401 -10.474 7.001 1.00 78.12 105 VAL A N 1
ATOM 900 C CA . VAL A 1 105 ? -10.012 -9.599 8.120 1.00 78.12 105 VAL A CA 1
ATOM 901 C C . VAL A 1 105 ? -10.677 -8.229 8.042 1.00 78.12 105 VAL A C 1
ATOM 903 O O . VAL A 1 105 ? -11.007 -7.657 9.078 1.00 78.12 105 VAL A O 1
ATOM 906 N N . MET A 1 106 ? -10.866 -7.672 6.842 1.00 78.06 106 MET A N 1
ATOM 907 C CA . MET A 1 106 ? -11.463 -6.340 6.666 1.00 78.06 106 MET A CA 1
ATOM 908 C C . MET A 1 106 ? -12.978 -6.442 6.680 1.00 78.06 106 MET A C 1
ATOM 910 O O . MET A 1 106 ? -13.644 -6.154 5.687 1.00 78.06 106 MET A O 1
ATOM 914 N N . ASP A 1 107 ? -13.520 -6.921 7.786 1.00 67.88 107 ASP A N 1
ATOM 915 C CA . ASP A 1 107 ? -14.944 -7.113 7.913 1.00 67.88 107 ASP A CA 1
ATOM 916 C C . ASP A 1 107 ? -15.647 -5.785 8.243 1.00 67.88 107 ASP A C 1
ATOM 918 O O . ASP A 1 107 ? -15.173 -4.972 9.041 1.00 67.88 107 ASP A O 1
ATOM 922 N N . TYR A 1 108 ? -16.731 -5.523 7.515 1.00 73.56 108 TYR A N 1
ATOM 923 C CA . TYR A 1 108 ? -17.523 -4.307 7.631 1.00 73.56 108 TYR A CA 1
ATOM 924 C C . TYR A 1 108 ? -18.982 -4.707 7.788 1.00 73.56 108 TYR A C 1
ATOM 926 O O . TYR A 1 108 ? -19.519 -5.444 6.962 1.00 73.56 108 TYR A O 1
ATOM 934 N N . GLU A 1 109 ? -19.627 -4.161 8.806 1.00 69.50 109 GLU A N 1
ATOM 935 C CA . GLU A 1 109 ? -21.032 -4.389 9.104 1.00 69.50 109 GLU A CA 1
ATOM 936 C C . GLU A 1 109 ? -21.826 -3.096 8.948 1.00 69.50 109 GLU A C 1
ATOM 938 O O . GLU A 1 109 ? -21.316 -1.992 9.149 1.00 69.50 109 GLU A O 1
ATOM 943 N N . VAL A 1 110 ? -23.099 -3.230 8.583 1.00 71.75 110 VAL A N 1
ATOM 944 C CA . VAL A 1 110 ? -24.030 -2.101 8.570 1.00 71.75 110 VAL A CA 1
ATOM 945 C C . VAL A 1 110 ? -24.713 -2.041 9.930 1.00 71.75 110 VAL A C 1
ATOM 947 O O . VAL A 1 110 ? -25.553 -2.882 10.238 1.00 71.75 110 VAL A O 1
ATOM 950 N N . ILE A 1 111 ? -24.370 -1.032 10.728 1.00 70.75 111 ILE A N 1
ATOM 951 C CA . ILE A 1 111 ? -24.977 -0.765 12.037 1.00 70.75 111 ILE A CA 1
ATOM 952 C C . ILE A 1 111 ? -25.679 0.588 11.940 1.00 70.75 111 ILE A C 1
ATOM 954 O O . ILE A 1 111 ? -25.039 1.596 11.644 1.00 70.75 111 ILE A O 1
ATOM 958 N N . ASP A 1 112 ? -26.998 0.609 12.138 1.00 75.31 112 ASP A N 1
ATOM 959 C CA . ASP A 1 112 ? -27.836 1.817 12.041 1.00 75.31 112 ASP A CA 1
ATOM 960 C C . ASP A 1 112 ? -27.691 2.579 10.707 1.00 75.31 112 ASP A C 1
ATOM 962 O O . ASP A 1 112 ? -27.699 3.808 10.652 1.00 75.31 112 ASP A O 1
ATOM 966 N N . GLY A 1 113 ? -27.524 1.845 9.601 1.00 75.81 113 GLY A N 1
ATOM 967 C CA . GLY A 1 113 ? -27.347 2.426 8.265 1.00 75.81 113 GLY A CA 1
ATOM 968 C C . GLY A 1 113 ? -25.948 2.993 7.991 1.00 75.81 113 GLY A C 1
ATOM 969 O O . GLY A 1 113 ? -25.728 3.565 6.924 1.00 75.81 113 GLY A O 1
ATOM 970 N N . GLN A 1 114 ? -24.997 2.819 8.913 1.00 72.00 114 GLN A N 1
ATOM 971 C CA . GLN A 1 114 ? -23.597 3.206 8.744 1.00 72.00 114 GLN A CA 1
ATOM 972 C C . GLN A 1 114 ? -22.721 1.969 8.544 1.00 72.00 114 GLN A C 1
ATOM 974 O O . GLN A 1 114 ? -22.851 0.989 9.275 1.00 72.00 114 GLN A O 1
ATOM 979 N N . ILE A 1 115 ? -21.818 2.020 7.562 1.00 71.44 115 ILE A N 1
ATOM 980 C CA . ILE A 1 115 ? -20.811 0.975 7.352 1.00 71.44 115 ILE A CA 1
ATOM 981 C C . ILE A 1 115 ? -19.716 1.171 8.399 1.00 71.44 115 ILE A C 1
ATOM 983 O O . ILE A 1 115 ? -18.984 2.156 8.343 1.00 71.44 115 ILE A O 1
ATOM 987 N N . LYS A 1 116 ? -19.591 0.228 9.327 1.00 72.31 116 LYS A N 1
ATOM 988 C CA . LYS A 1 116 ? -18.573 0.234 10.378 1.00 72.31 116 LYS A CA 1
ATOM 989 C C . LYS A 1 116 ? -17.635 -0.940 10.193 1.00 72.31 116 LYS A C 1
ATOM 991 O O . LYS A 1 116 ? -18.061 -2.017 9.795 1.00 72.31 116 LYS A O 1
ATOM 996 N N . SER A 1 117 ? -16.356 -0.732 10.474 1.00 77.50 117 SER A N 1
ATOM 997 C CA . SER A 1 117 ? -15.412 -1.844 10.554 1.00 77.50 117 SER A CA 1
ATOM 998 C C . SER A 1 117 ? -15.664 -2.653 11.823 1.00 77.50 117 SER A C 1
ATOM 1000 O O . SER A 1 117 ? -15.855 -2.067 12.887 1.00 77.50 117 SER A O 1
ATOM 1002 N N . THR A 1 118 ? -15.600 -3.978 11.733 1.00 79.69 118 THR A N 1
ATOM 1003 C CA . THR A 1 118 ? -15.660 -4.867 12.905 1.00 79.69 118 THR A CA 1
ATOM 1004 C C . THR A 1 118 ? -14.288 -5.075 13.556 1.00 79.69 118 THR A C 1
ATOM 1006 O O . THR A 1 118 ? -14.195 -5.580 14.674 1.00 79.69 118 THR A O 1
ATOM 1009 N N . VAL A 1 119 ? -13.207 -4.642 12.895 1.00 86.62 119 VAL A N 1
ATOM 1010 C CA . VAL A 1 119 ? -11.827 -4.706 13.403 1.00 86.62 119 VAL A CA 1
ATOM 1011 C C . VAL A 1 119 ? -11.210 -3.319 13.595 1.00 86.62 119 VAL A C 1
ATOM 1013 O O . VAL A 1 119 ? -11.549 -2.365 12.894 1.00 86.62 119 VAL A O 1
ATOM 1016 N N . SER A 1 120 ? -10.255 -3.210 14.522 1.00 89.25 120 SER A N 1
ATOM 1017 C CA . SER A 1 120 ? -9.570 -1.942 14.809 1.00 89.25 120 SER A CA 1
ATOM 1018 C C . SER A 1 120 ? -8.728 -1.443 13.626 1.00 89.25 120 SER A C 1
ATOM 1020 O O . SER A 1 120 ? -8.158 -2.243 12.878 1.00 89.25 120 SER A O 1
ATOM 1022 N N . GLN A 1 121 ? -8.542 -0.123 13.517 1.00 90.25 121 GLN A 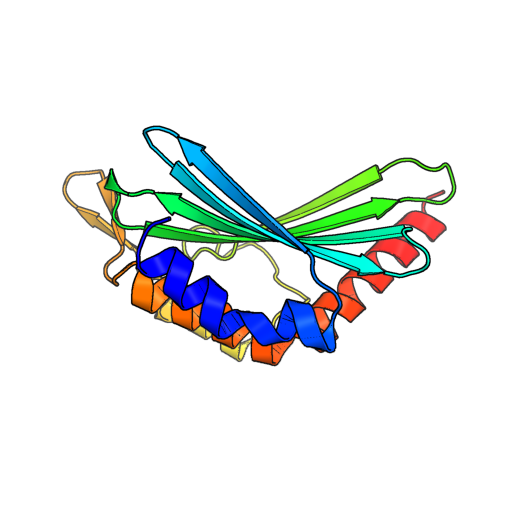N 1
ATOM 1023 C CA . GLN A 1 121 ? -7.651 0.496 12.520 1.00 90.25 121 GLN A CA 1
ATOM 1024 C C . GLN A 1 121 ? -6.227 -0.072 12.567 1.00 90.25 121 GLN A C 1
ATOM 1026 O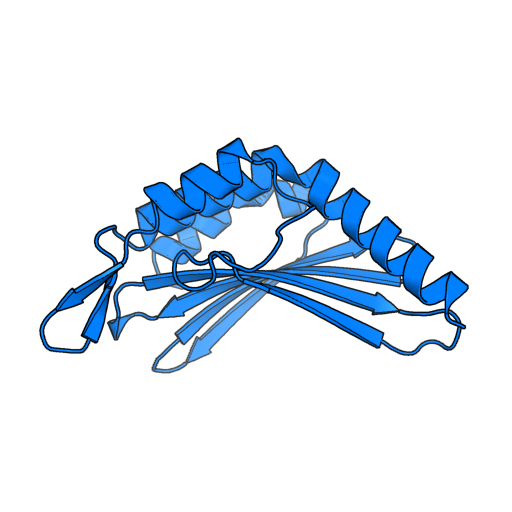 O . GLN A 1 121 ? -5.582 -0.226 11.531 1.00 90.25 121 GLN A O 1
ATOM 1031 N N . LEU A 1 122 ? -5.739 -0.417 13.762 1.00 92.00 122 LEU A N 1
ATOM 1032 C CA . LEU A 1 122 ? -4.424 -1.026 13.931 1.00 92.00 122 LEU A CA 1
ATOM 1033 C C . LEU A 1 122 ? -4.372 -2.428 13.318 1.00 92.00 122 LEU A C 1
ATOM 1035 O O . LEU A 1 122 ? -3.441 -2.731 12.579 1.00 92.00 122 LEU A O 1
ATOM 1039 N N . THR A 1 123 ? -5.384 -3.262 13.562 1.00 91.56 123 THR A N 1
ATOM 1040 C CA . THR A 1 123 ? -5.490 -4.604 12.963 1.00 91.56 123 THR A CA 1
ATOM 1041 C C . THR A 1 123 ? -5.537 -4.532 11.438 1.00 91.56 123 THR A C 1
ATOM 1043 O O . THR A 1 123 ? -4.850 -5.298 10.757 1.00 91.56 123 THR A O 1
ATOM 1046 N N . GLN A 1 124 ? -6.300 -3.579 10.895 1.00 91.25 124 GLN A N 1
ATOM 1047 C CA . GLN A 1 124 ? -6.339 -3.320 9.456 1.00 91.25 124 GLN A CA 1
ATOM 1048 C C . GLN A 1 124 ? -4.952 -2.916 8.945 1.00 91.25 124 GLN A C 1
ATOM 1050 O O . GLN A 1 124 ? -4.436 -3.505 7.997 1.00 91.25 124 GLN A O 1
ATOM 1055 N N . GLY A 1 125 ? -4.311 -1.963 9.626 1.00 93.00 125 GLY A N 1
ATOM 1056 C CA . GLY A 1 125 ? -2.976 -1.471 9.306 1.00 93.00 125 GLY A CA 1
ATOM 1057 C C . GLY A 1 125 ? -1.939 -2.580 9.233 1.00 93.00 125 GLY A C 1
ATOM 1058 O O . GLY A 1 125 ? -1.277 -2.722 8.210 1.00 93.00 125 GLY A O 1
ATOM 1059 N N . LEU A 1 126 ? -1.848 -3.405 10.275 1.00 94.12 126 LEU A N 1
ATOM 1060 C CA . LEU A 1 126 ? -0.910 -4.528 10.336 1.00 94.12 126 LEU A CA 1
ATOM 1061 C C . LEU A 1 126 ? -1.192 -5.585 9.259 1.00 94.12 126 LEU A C 1
ATOM 1063 O O . LEU A 1 126 ? -0.271 -6.136 8.662 1.00 94.12 126 LEU A O 1
ATOM 1067 N N . THR A 1 127 ? -2.462 -5.832 8.941 1.00 93.44 127 THR A N 1
ATOM 1068 C CA . THR A 1 127 ? -2.820 -6.746 7.846 1.00 93.44 127 THR A CA 1
ATOM 1069 C C . THR A 1 127 ? -2.335 -6.206 6.502 1.00 93.44 127 THR A C 1
ATOM 1071 O O . THR A 1 127 ? -1.728 -6.938 5.719 1.00 93.44 127 THR A O 1
ATOM 1074 N N . TYR A 1 128 ? -2.533 -4.912 6.246 1.00 94.56 128 TYR A N 1
ATOM 1075 C CA . TYR A 1 128 ? -2.033 -4.261 5.040 1.00 94.56 128 TYR A CA 1
ATOM 1076 C C . TYR A 1 128 ? -0.500 -4.252 4.961 1.00 94.56 128 TYR A C 1
ATOM 1078 O O . TYR A 1 128 ? 0.047 -4.498 3.884 1.00 94.56 128 TYR A O 1
ATOM 1086 N N . THR A 1 129 ? 0.217 -4.000 6.064 1.00 95.88 129 THR A N 1
ATOM 1087 C CA . THR A 1 129 ? 1.690 -4.026 6.049 1.00 95.88 129 THR A CA 1
ATOM 1088 C C . THR A 1 129 ? 2.226 -5.422 5.738 1.00 95.88 129 THR A C 1
ATOM 1090 O O . THR A 1 129 ? 3.182 -5.551 4.969 1.00 95.88 129 THR A O 1
ATOM 1093 N N . GLU A 1 130 ? 1.588 -6.476 6.252 1.00 95.19 130 GLU A N 1
ATOM 1094 C CA . GLU A 1 130 ? 1.936 -7.860 5.926 1.00 95.19 130 GLU A CA 1
ATOM 1095 C C . GLU A 1 130 ? 1.662 -8.209 4.460 1.00 95.19 130 GLU A C 1
ATOM 1097 O O . GLU A 1 130 ? 2.525 -8.809 3.812 1.00 95.19 130 GLU A O 1
ATOM 1102 N N . VAL A 1 131 ? 0.512 -7.793 3.918 1.00 94.94 131 VAL A N 1
ATOM 1103 C CA . VAL A 1 131 ? 0.182 -7.962 2.494 1.00 94.94 131 VAL A CA 1
ATOM 1104 C C . VAL A 1 131 ? 1.248 -7.293 1.624 1.00 94.94 131 VAL A C 1
ATOM 1106 O O . VAL A 1 131 ? 1.773 -7.925 0.706 1.00 94.94 131 VAL A O 1
ATOM 1109 N N . ILE A 1 132 ? 1.628 -6.045 1.929 1.00 96.75 132 ILE A N 1
ATOM 1110 C CA . ILE A 1 132 ? 2.699 -5.347 1.202 1.00 96.75 132 ILE A CA 1
ATOM 1111 C C . ILE A 1 132 ? 4.003 -6.141 1.302 1.00 96.75 132 ILE A C 1
ATOM 1113 O O . ILE A 1 132 ? 4.643 -6.394 0.284 1.00 96.75 132 ILE A O 1
ATOM 1117 N N . ARG A 1 133 ? 4.401 -6.561 2.509 1.00 96.50 133 ARG A N 1
ATOM 1118 C CA . ARG A 1 133 ? 5.666 -7.273 2.744 1.00 96.50 133 ARG A CA 1
ATOM 1119 C C . ARG A 1 133 ? 5.754 -8.571 1.937 1.00 96.50 133 ARG A C 1
ATOM 1121 O O . ARG A 1 133 ? 6.803 -8.848 1.359 1.00 96.50 133 ARG A O 1
ATOM 1128 N N . ARG A 1 134 ? 4.669 -9.346 1.866 1.00 96.19 134 ARG A N 1
ATOM 1129 C CA . ARG A 1 134 ? 4.623 -10.621 1.128 1.00 96.19 134 ARG A CA 1
ATOM 1130 C C . ARG A 1 134 ? 4.599 -10.434 -0.385 1.00 96.19 134 ARG A C 1
ATOM 1132 O O . ARG A 1 134 ? 5.244 -11.201 -1.092 1.00 96.19 134 ARG A O 1
ATOM 1139 N N . ASN A 1 135 ? 3.920 -9.394 -0.871 1.00 97.56 135 ASN A N 1
ATOM 1140 C CA . ASN A 1 135 ? 3.661 -9.200 -2.300 1.00 97.56 135 ASN A CA 1
ATOM 1141 C C . ASN A 1 135 ? 4.547 -8.127 -2.956 1.00 97.56 135 ASN A C 1
ATOM 1143 O O . ASN A 1 135 ? 4.405 -7.859 -4.144 1.00 97.56 135 ASN A O 1
ATOM 1147 N N . ILE A 1 136 ? 5.493 -7.507 -2.237 1.00 97.38 136 ILE A N 1
ATOM 1148 C CA . ILE A 1 136 ? 6.266 -6.351 -2.739 1.00 97.38 136 ILE A CA 1
ATOM 1149 C C . ILE A 1 136 ? 6.954 -6.598 -4.088 1.00 97.38 136 ILE A C 1
ATOM 1151 O O . ILE A 1 136 ? 7.005 -5.706 -4.936 1.00 97.38 136 ILE A O 1
ATOM 1155 N N . LYS A 1 137 ? 7.462 -7.815 -4.319 1.00 97.06 137 LYS A N 1
ATOM 1156 C CA . LYS A 1 137 ? 8.112 -8.176 -5.586 1.00 97.06 137 LYS A CA 1
ATOM 1157 C C . LYS A 1 137 ? 7.118 -8.172 -6.745 1.00 97.06 137 LYS A C 1
ATOM 1159 O O . LYS A 1 137 ? 7.437 -7.625 -7.801 1.00 97.06 137 LYS A O 1
ATOM 1164 N N . ASP A 1 138 ? 5.932 -8.734 -6.536 1.00 97.94 138 ASP A N 1
ATOM 1165 C CA . ASP A 1 138 ? 4.879 -8.815 -7.547 1.00 97.94 138 ASP A CA 1
ATOM 1166 C C . ASP A 1 138 ? 4.214 -7.456 -7.777 1.00 97.94 138 ASP A C 1
ATOM 1168 O O . ASP A 1 138 ? 4.011 -7.070 -8.925 1.00 97.94 138 ASP A O 1
ATOM 1172 N N . ILE A 1 139 ? 4.032 -6.653 -6.725 1.00 97.94 139 ILE A N 1
ATOM 1173 C CA . ILE A 1 139 ? 3.606 -5.247 -6.809 1.00 97.94 139 ILE A CA 1
ATOM 1174 C C . ILE A 1 139 ? 4.563 -4.444 -7.709 1.00 97.94 139 ILE A C 1
ATOM 1176 O O . ILE A 1 139 ? 4.146 -3.792 -8.667 1.00 97.94 139 ILE A O 1
ATOM 1180 N N . ILE A 1 140 ? 5.876 -4.524 -7.479 1.00 97.12 140 ILE A N 1
ATOM 1181 C CA . ILE A 1 140 ? 6.858 -3.815 -8.320 1.00 97.12 140 ILE A CA 1
ATOM 1182 C C . ILE A 1 140 ? 6.893 -4.380 -9.746 1.00 97.12 140 ILE A C 1
ATOM 1184 O O . ILE A 1 140 ? 7.031 -3.631 -10.718 1.00 97.12 140 ILE A O 1
ATOM 1188 N N . LYS A 1 141 ? 6.781 -5.702 -9.903 1.00 97.12 141 LYS A N 1
ATOM 1189 C CA . LYS A 1 141 ? 6.747 -6.346 -11.220 1.00 97.12 141 LYS A CA 1
ATOM 1190 C C . LYS A 1 141 ? 5.532 -5.885 -12.025 1.00 97.12 141 LYS A C 1
ATOM 1192 O O . LYS A 1 141 ? 5.694 -5.548 -13.198 1.00 97.12 141 LYS A O 1
ATOM 1197 N N . TYR A 1 142 ? 4.364 -5.799 -11.401 1.00 97.56 142 TYR A N 1
ATOM 1198 C CA . TYR A 1 142 ? 3.122 -5.423 -12.059 1.00 97.56 142 TYR A CA 1
ATOM 1199 C C . TYR A 1 142 ? 3.168 -4.004 -12.637 1.00 97.56 142 TYR A C 1
ATOM 1201 O O . TYR A 1 142 ? 2.752 -3.785 -13.774 1.00 97.56 142 TYR A O 1
ATOM 1209 N N . GLY A 1 143 ? 3.797 -3.045 -11.949 1.00 95.81 143 GLY A N 1
ATOM 1210 C CA . GLY A 1 143 ? 4.000 -1.711 -12.527 1.00 95.81 143 GLY A CA 1
ATOM 1211 C C . GLY A 1 143 ? 4.820 -1.729 -13.828 1.00 95.81 143 GLY A C 1
ATOM 1212 O O . GLY A 1 143 ? 4.549 -0.955 -14.749 1.00 95.81 143 GLY A O 1
ATOM 1213 N N . ARG A 1 144 ? 5.781 -2.657 -13.971 1.00 95.06 144 ARG A N 1
ATOM 1214 C CA . ARG A 1 144 ? 6.513 -2.853 -15.239 1.00 95.06 144 ARG A CA 1
ATOM 1215 C C . ARG A 1 144 ? 5.618 -3.429 -16.333 1.00 95.06 144 ARG A C 1
ATOM 1217 O O . ARG A 1 144 ? 5.819 -3.119 -17.505 1.00 95.06 144 ARG A O 1
ATOM 1224 N N . GLU A 1 145 ? 4.662 -4.278 -15.974 1.00 95.56 145 GLU A N 1
ATOM 1225 C CA . GLU A 1 145 ? 3.690 -4.846 -16.910 1.00 95.56 145 GLU A CA 1
ATOM 1226 C C . GLU A 1 145 ? 2.720 -3.780 -17.413 1.00 95.56 145 GLU A C 1
ATOM 1228 O O . GLU A 1 145 ? 2.551 -3.658 -18.626 1.00 95.56 145 GLU A O 1
ATOM 1233 N N . LEU A 1 146 ? 2.189 -2.939 -16.518 1.00 94.69 146 LEU A N 1
ATOM 1234 C CA . LEU A 1 146 ? 1.406 -1.754 -16.888 1.00 94.69 146 LEU A CA 1
ATOM 1235 C C . LEU A 1 146 ? 2.191 -0.863 -17.855 1.00 94.69 146 LEU A C 1
ATOM 1237 O O . LEU A 1 146 ? 1.706 -0.512 -18.926 1.00 94.69 146 LEU A O 1
ATOM 1241 N N . ARG A 1 147 ? 3.470 -0.596 -17.563 1.00 91.75 147 ARG A N 1
ATOM 1242 C CA . ARG A 1 147 ? 4.312 0.210 -18.454 1.00 91.75 147 ARG A CA 1
ATOM 1243 C C . ARG A 1 147 ? 4.491 -0.392 -19.846 1.00 91.75 147 ARG A C 1
ATOM 1245 O O . ARG A 1 147 ? 4.554 0.359 -20.823 1.00 91.75 147 ARG A O 1
ATOM 1252 N N . LYS A 1 148 ? 4.624 -1.718 -19.937 1.00 91.69 148 LYS A N 1
ATOM 1253 C CA . LYS A 1 148 ? 4.717 -2.441 -21.214 1.00 91.69 148 LYS A CA 1
ATOM 1254 C C . LYS A 1 148 ? 3.406 -2.383 -21.994 1.00 91.69 148 LYS A C 1
ATOM 1256 O O . LYS A 1 148 ? 3.477 -2.334 -23.216 1.00 91.69 148 LYS A O 1
ATOM 1261 N N . LYS A 1 149 ? 2.252 -2.395 -21.316 1.00 90.25 149 LYS A N 1
ATOM 1262 C CA . LYS A 1 149 ? 0.941 -2.201 -21.952 1.00 90.25 149 LYS A CA 1
ATOM 1263 C C . LYS A 1 149 ? 0.867 -0.807 -22.583 1.00 90.25 149 LYS A C 1
ATOM 1265 O O . LYS A 1 149 ? 0.706 -0.731 -23.794 1.00 90.25 149 LYS A O 1
ATOM 1270 N N . GLU A 1 150 ? 1.190 0.250 -21.834 1.00 88.00 150 GLU A N 1
ATOM 1271 C CA . GLU A 1 150 ? 1.208 1.623 -22.382 1.00 88.00 150 GLU A CA 1
ATOM 1272 C C . GLU A 1 150 ? 2.208 1.821 -23.522 1.00 88.00 150 GLU A C 1
ATOM 1274 O O . GLU A 1 150 ? 1.987 2.606 -24.432 1.00 88.00 150 GLU A O 1
ATOM 1279 N N . ALA A 1 151 ? 3.340 1.113 -23.498 1.00 79.56 151 ALA A N 1
ATOM 1280 C CA . ALA A 1 151 ? 4.319 1.194 -24.580 1.00 79.56 151 ALA A CA 1
ATOM 1281 C C . ALA A 1 151 ? 3.856 0.524 -25.886 1.00 79.56 151 ALA A C 1
ATOM 1283 O O . ALA A 1 151 ? 4.458 0.788 -26.918 1.00 79.56 151 ALA A O 1
ATOM 1284 N N . LYS A 1 152 ? 2.869 -0.380 -25.830 1.00 76.44 152 LYS A N 1
ATOM 1285 C CA . LYS A 1 152 ? 2.314 -1.079 -27.001 1.00 76.44 152 LYS A CA 1
ATOM 1286 C C . LYS A 1 152 ? 1.070 -0.395 -27.566 1.00 76.44 152 LYS A C 1
ATOM 1288 O O . LYS A 1 152 ? 0.724 -0.658 -28.711 1.00 76.44 152 LYS A O 1
ATOM 1293 N N . SER A 1 153 ? 0.393 0.410 -26.751 1.00 65.00 153 SER A N 1
ATOM 1294 C CA . SER A 1 153 ? -0.799 1.172 -27.139 1.00 65.00 153 SER A CA 1
ATOM 1295 C C . SER A 1 153 ? -0.471 2.519 -27.800 1.00 65.00 153 SER A C 1
ATOM 1297 O O . SER A 1 153 ? -1.386 3.175 -28.290 1.00 65.00 153 SER A O 1
ATOM 1299 N N . ALA A 1 154 ? 0.805 2.926 -27.791 1.00 57.44 154 ALA A N 1
ATOM 1300 C CA . ALA A 1 154 ? 1.339 4.149 -28.398 1.00 57.44 154 ALA A CA 1
ATOM 1301 C C . ALA A 1 154 ? 2.040 3.855 -29.729 1.00 57.44 154 ALA A C 1
ATOM 1303 O O . ALA A 1 154 ? 1.994 4.742 -30.609 1.00 57.44 154 ALA A O 1
#

Organism: NCBI:txid2725268

Sequence (154 aa):
MDKTLKTIEDELSWLIKDYKATTDYKFNKYLETLNYHIVYEKKKIKLIFQFLMMQKEESLVLKIIYDVKDAQRENHLYEFPLSKIRSNIELPMINDYDCQRIHDVMDYEVIDGQIKSTVSQLTQGLTYTEVIRRNIKDIIKYGRELRKKEAKSA

Secondary structure (DSSP, 8-state):
--HHHHHHHHHTHHHHHHH--EEEEEE-SS-EEEEEEEEETTTTEEEEEEEEEETTTTEEEEEEEEEEE-SSS-EEEEEEEE-GGGTTS--TTS-HHHHHHHHHHS-EEEETTEEEESS-HHHHHHHHHHHHHHHHHHHHHHHHHHHHHHHH--

Radius of gyration: 15.96 Å; chains: 1; bounding box: 44×33×45 Å

Foldseek 3Di:
DDPLVVVLCVLCVVCCVPQVWDWDWDDDPFWIKIKTWGADPVRQKIWIWIWIQGPVLQAIKTKTWIFGQAPVRDTDIDIDILALVPLVDDPVLFDPVLSVVSNVQQDWDQDPNDTHGPDGNNSNSVSVSVRCVVRVVSSVVVSVVVRVVRHVVD

pLDDT: mean 89.48, std 9.06, range [57.44, 98.31]